Protein AF-A0A972EEX8-F1 (afdb_monomer_lite)

Foldseek 3Di:
DAPCLAVVVLVVVLVVQQVVCVVVVHDRCSVVSSVVSVVVLLVQLQAPQATQHDPPVDPDGHHDPHHDYPVDPVVVVVVVVVVVVVVVVVVVVD

pLDDT: mean 90.67, std 4.6, range [62.12, 95.88]

Sequence (94 aa):
RGFSHSIMFLMGCTFVVRKISLFYGDVDYSAIFAISMASHLLGDMFTKAGVGLFIPFSDKRIRLPYTIKTGGKIENFIFIGALFAIFNIFKKLI

Secondary structure (DSSP, 8-state):
--GGGSHHHHHHHHHHHHHHHHHHT----HHHHHHHHHHHHHHHHTBTT-B-TTTTT--PPB--SS-BPTTSHHHHHHHHHHHHHHHHHHHHH-

Structur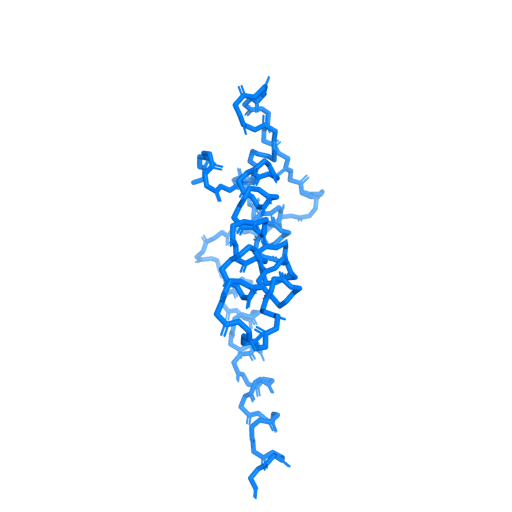e (mmCIF, N/CA/C/O backbone):
data_AF-A0A972EEX8-F1
#
_entry.id   AF-A0A972EEX8-F1
#
loop_
_atom_site.group_PDB
_atom_site.id
_atom_site.type_symbol
_atom_site.label_atom_id
_atom_site.label_alt_id
_atom_site.label_comp_id
_atom_site.label_asym_id
_atom_site.label_entity_id
_atom_site.label_seq_id
_atom_site.pdbx_PDB_ins_code
_atom_site.Cartn_x
_atom_site.Cartn_y
_atom_site.Cartn_z
_atom_site.occupancy
_atom_site.B_iso_or_equiv
_atom_site.auth_seq_id
_atom_site.auth_comp_id
_atom_site.auth_asym_id
_atom_site.auth_atom_id
_atom_site.pdbx_PDB_model_num
ATOM 1 N N . ARG A 1 1 ? -8.244 8.480 1.138 1.00 62.12 1 ARG A N 1
ATOM 2 C CA . ARG A 1 1 ? -8.865 7.275 0.530 1.00 62.12 1 ARG A CA 1
ATOM 3 C C . ARG A 1 1 ? -9.827 7.658 -0.599 1.00 62.12 1 ARG A C 1
ATOM 5 O O . ARG A 1 1 ? -11.033 7.472 -0.477 1.00 62.12 1 ARG A O 1
ATOM 12 N N . GLY A 1 2 ? -9.314 8.254 -1.669 1.00 79.19 2 GLY A N 1
ATOM 13 C CA . GLY A 1 2 ? -10.089 8.580 -2.874 1.00 79.19 2 GLY A CA 1
ATOM 14 C C . GLY A 1 2 ? -9.674 7.662 -4.020 1.00 79.19 2 GLY A C 1
ATOM 15 O O . GLY A 1 2 ? -9.302 6.517 -3.773 1.00 79.19 2 GLY A O 1
ATOM 16 N N . PHE A 1 3 ? -9.642 8.191 -5.240 1.00 80.06 3 PHE A N 1
ATOM 17 C CA . PHE A 1 3 ? -9.227 7.462 -6.442 1.00 80.06 3 PHE A CA 1
ATOM 18 C C . PHE A 1 3 ? -7.867 6.752 -6.311 1.00 80.06 3 PHE A C 1
ATOM 20 O O . PHE A 1 3 ? -7.745 5.606 -6.729 1.00 80.06 3 PHE A O 1
ATOM 27 N N . SER A 1 4 ? -6.879 7.361 -5.641 1.00 85.75 4 SER A N 1
ATOM 28 C CA . SER A 1 4 ? -5.541 6.771 -5.441 1.00 85.75 4 SER A CA 1
ATOM 29 C C . SER A 1 4 ? -5.511 5.474 -4.621 1.00 85.75 4 SER A C 1
ATOM 31 O O . SER A 1 4 ? -4.491 4.800 -4.570 1.00 85.75 4 SER A O 1
ATOM 33 N N . HIS A 1 5 ? -6.613 5.129 -3.954 1.00 84.69 5 HIS A N 1
ATOM 34 C CA . HIS A 1 5 ? -6.752 3.909 -3.154 1.00 84.69 5 HIS A CA 1
ATOM 35 C C . HIS A 1 5 ? -7.756 2.933 -3.794 1.00 84.69 5 HIS A C 1
ATOM 37 O O . HIS A 1 5 ? -8.401 2.150 -3.100 1.00 84.69 5 HIS A O 1
ATOM 43 N N . SER A 1 6 ? -7.930 3.018 -5.114 1.00 91.88 6 SER A N 1
ATOM 44 C CA . SER A 1 6 ? -8.784 2.128 -5.903 1.00 91.88 6 SER A CA 1
ATOM 45 C C . SER A 1 6 ? -7.961 1.056 -6.617 1.00 91.88 6 SER A C 1
ATOM 47 O O . SER A 1 6 ? -6.772 1.235 -6.893 1.00 91.88 6 SER A O 1
ATOM 49 N N . ILE A 1 7 ? -8.615 -0.048 -6.980 1.00 90.25 7 ILE A N 1
ATOM 50 C CA . ILE A 1 7 ? -7.996 -1.095 -7.803 1.00 90.25 7 ILE A CA 1
ATOM 51 C C . ILE A 1 7 ? -7.686 -0.545 -9.204 1.00 90.25 7 ILE A C 1
ATOM 53 O O . ILE A 1 7 ? -6.672 -0.899 -9.802 1.00 90.25 7 ILE A O 1
ATOM 57 N N . MET A 1 8 ? -8.514 0.370 -9.715 1.00 90.38 8 MET A N 1
ATOM 58 C CA . MET A 1 8 ? -8.272 1.026 -11.000 1.00 90.38 8 MET A CA 1
ATOM 59 C C . MET A 1 8 ? -6.951 1.806 -10.994 1.00 90.38 8 MET A C 1
ATOM 61 O O . MET A 1 8 ? -6.154 1.669 -11.920 1.00 90.38 8 MET A O 1
ATOM 65 N N . PHE A 1 9 ? -6.689 2.572 -9.933 1.00 92.00 9 PHE A N 1
ATOM 66 C CA . PHE A 1 9 ? -5.429 3.295 -9.777 1.00 92.00 9 PHE A CA 1
ATOM 67 C C . PHE A 1 9 ? -4.236 2.344 -9.635 1.00 92.00 9 PHE A C 1
ATOM 69 O O . PHE A 1 9 ? -3.226 2.538 -10.306 1.00 92.00 9 PHE A O 1
ATOM 76 N N . LEU A 1 10 ? -4.371 1.276 -8.839 1.00 93.31 10 LEU A N 1
ATOM 77 C CA . LEU A 1 10 ? -3.357 0.221 -8.721 1.00 93.31 10 LEU A CA 1
ATOM 78 C C . LEU A 1 10 ? -2.984 -0.360 -10.094 1.00 93.31 10 LEU A C 1
ATOM 80 O O . LEU A 1 10 ? -1.803 -0.403 -10.440 1.00 93.31 10 LEU A O 1
ATOM 84 N N . MET A 1 11 ? -3.977 -0.790 -10.878 1.00 93.88 11 MET A N 1
ATOM 85 C CA . MET A 1 11 ? -3.756 -1.369 -12.206 1.00 93.88 11 MET A CA 1
ATOM 86 C C . MET A 1 11 ? -3.125 -0.354 -13.165 1.00 93.88 11 MET A C 1
ATOM 88 O O . MET A 1 11 ? -2.150 -0.678 -13.842 1.00 93.88 11 MET A O 1
ATOM 92 N N . GLY A 1 12 ? -3.628 0.885 -13.177 1.00 94.12 12 GLY A N 1
ATOM 93 C CA . GLY A 1 12 ? -3.098 1.961 -14.014 1.00 94.12 12 GLY A CA 1
ATOM 94 C C . GLY A 1 12 ? -1.634 2.277 -13.707 1.00 94.12 12 GLY A C 1
ATOM 95 O O . GLY A 1 12 ? -0.798 2.262 -14.608 1.00 94.12 12 GLY A O 1
ATOM 96 N N . CYS A 1 13 ? -1.290 2.487 -12.435 1.00 94.50 13 CYS A N 1
ATOM 97 C CA . CYS A 1 13 ? 0.088 2.754 -12.030 1.00 94.50 13 CYS A CA 1
ATOM 98 C C . CYS A 1 13 ? 1.010 1.556 -12.283 1.00 94.50 13 CYS A C 1
ATOM 100 O O . CYS A 1 13 ? 2.116 1.747 -12.776 1.00 94.50 13 CYS A O 1
ATOM 102 N N . THR A 1 14 ? 0.551 0.327 -12.028 1.00 95.06 14 THR A N 1
ATOM 103 C CA . THR A 1 14 ? 1.332 -0.889 -12.321 1.00 95.06 14 THR A CA 1
ATOM 104 C C . THR A 1 14 ? 1.663 -0.985 -13.809 1.00 95.06 14 THR A C 1
ATOM 106 O O . THR A 1 14 ? 2.803 -1.271 -14.178 1.00 95.06 14 THR A O 1
ATOM 109 N N . PHE A 1 15 ? 0.688 -0.699 -14.676 1.00 95.62 15 PHE A N 1
ATOM 110 C CA . PHE A 1 15 ? 0.901 -0.676 -16.118 1.00 95.62 15 PHE A CA 1
ATOM 111 C C . PHE A 1 15 ? 1.908 0.403 -16.528 1.00 95.62 15 PHE A C 1
ATOM 113 O O . PHE A 1 15 ? 2.820 0.119 -17.301 1.00 95.62 15 PHE A O 1
ATOM 120 N N . VAL A 1 16 ? 1.793 1.617 -15.981 1.00 95.88 16 VAL A N 1
ATOM 121 C CA . VAL A 1 16 ? 2.745 2.708 -16.246 1.00 95.88 16 VAL A CA 1
ATOM 122 C C . VAL A 1 16 ? 4.161 2.320 -15.820 1.00 95.88 16 VAL A C 1
ATOM 124 O O . VAL A 1 16 ? 5.079 2.444 -16.626 1.00 95.88 16 VAL A O 1
ATOM 127 N N . VAL A 1 17 ? 4.337 1.778 -14.610 1.00 94.31 17 VAL A N 1
ATOM 128 C CA . VAL A 1 17 ? 5.644 1.308 -14.117 1.00 94.31 17 VAL A CA 1
ATOM 129 C C . VAL A 1 17 ? 6.225 0.254 -15.057 1.00 94.31 17 VAL A C 1
ATOM 131 O O . VAL A 1 17 ? 7.376 0.371 -15.463 1.00 94.31 17 VAL A O 1
ATOM 134 N N . ARG A 1 18 ? 5.417 -0.721 -15.492 1.00 94.69 18 ARG A N 1
ATOM 135 C CA . ARG A 1 18 ? 5.861 -1.744 -16.449 1.00 94.69 18 ARG A CA 1
ATOM 136 C C . ARG A 1 18 ? 6.314 -1.132 -17.775 1.00 94.69 18 ARG A C 1
ATOM 138 O O . ARG A 1 18 ? 7.332 -1.542 -18.323 1.00 94.69 18 ARG A O 1
ATOM 145 N N . LYS A 1 19 ? 5.565 -0.165 -18.314 1.00 95.25 19 LYS A N 1
ATOM 146 C CA . LYS A 1 19 ? 5.915 0.499 -19.580 1.00 95.25 19 LYS A CA 1
ATOM 147 C C . LYS A 1 19 ? 7.197 1.317 -19.454 1.00 95.25 19 LYS A C 1
ATOM 149 O O . LYS A 1 19 ? 7.982 1.301 -20.394 1.00 95.25 19 LYS A O 1
ATOM 154 N N . ILE A 1 20 ? 7.422 1.967 -18.313 1.00 94.06 20 ILE A N 1
ATOM 155 C CA . ILE A 1 20 ? 8.668 2.684 -18.018 1.00 94.06 20 ILE A CA 1
ATOM 156 C C . ILE A 1 20 ? 9.838 1.696 -17.946 1.00 94.06 20 ILE A C 1
ATOM 158 O O . ILE A 1 20 ? 10.794 1.867 -18.694 1.00 94.06 20 ILE A O 1
ATOM 162 N N . SER A 1 21 ? 9.741 0.625 -17.149 1.00 92.06 21 SER A N 1
ATOM 163 C CA . SER A 1 21 ? 10.797 -0.399 -17.063 1.00 92.06 21 SER A CA 1
ATOM 164 C C . SER A 1 21 ? 11.148 -0.983 -18.436 1.00 92.06 21 SER A C 1
ATOM 166 O O . SER A 1 21 ? 12.319 -1.075 -18.787 1.00 92.06 21 SER A O 1
ATOM 168 N N . LEU A 1 22 ? 10.140 -1.300 -19.260 1.00 92.62 22 LEU A N 1
ATOM 169 C CA . LEU A 1 22 ? 10.357 -1.796 -20.624 1.00 92.62 22 LEU A CA 1
ATOM 170 C C . LEU A 1 22 ? 10.996 -0.757 -21.555 1.0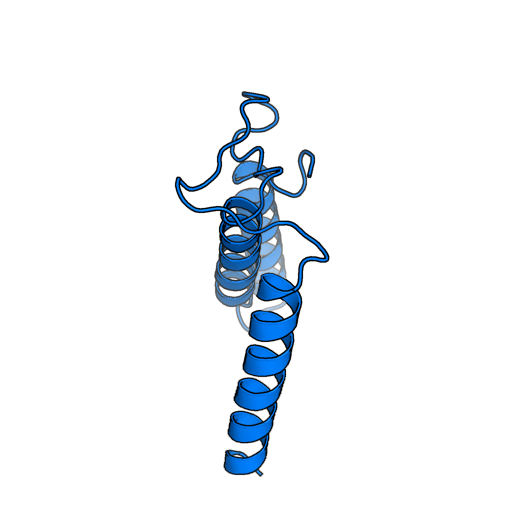0 92.62 22 LEU A C 1
ATOM 172 O O . LEU A 1 22 ? 11.774 -1.134 -22.424 1.00 92.62 22 LEU A O 1
ATOM 176 N N . PHE A 1 23 ? 10.656 0.526 -21.409 1.00 93.88 23 PHE A N 1
ATOM 177 C CA . PHE A 1 23 ? 11.198 1.596 -22.249 1.00 93.88 23 PHE A CA 1
ATOM 178 C C . PHE A 1 23 ? 12.686 1.842 -21.978 1.00 93.88 23 PHE A C 1
ATOM 180 O O . PHE A 1 23 ? 13.449 2.033 -22.920 1.00 93.88 23 PHE A O 1
ATOM 187 N N . TYR A 1 24 ? 13.097 1.807 -20.709 1.00 92.50 24 TYR A N 1
ATOM 188 C CA . TYR A 1 24 ? 14.495 2.004 -20.315 1.00 92.50 24 TYR A CA 1
ATOM 189 C C . TYR A 1 24 ? 15.334 0.716 -20.358 1.00 92.50 24 TYR A C 1
ATOM 191 O O . TYR A 1 24 ? 16.555 0.788 -20.285 1.00 92.50 24 TYR A O 1
ATOM 199 N N . GLY A 1 25 ? 14.705 -0.455 -20.517 1.00 90.56 25 GLY A N 1
ATOM 200 C CA . GLY A 1 25 ? 15.399 -1.748 -20.475 1.00 90.56 25 GLY A CA 1
ATOM 201 C C . GLY A 1 25 ? 15.884 -2.130 -19.072 1.00 90.56 25 GLY A C 1
ATOM 202 O O . GLY A 1 25 ? 16.752 -2.990 -18.935 1.00 90.56 25 GLY A O 1
ATOM 203 N N . ASP A 1 26 ? 15.327 -1.490 -18.046 1.00 88.31 26 ASP A N 1
ATOM 204 C CA . ASP A 1 26 ? 15.665 -1.709 -16.644 1.00 88.31 26 ASP A CA 1
ATOM 205 C C . ASP A 1 26 ? 14.924 -2.917 -16.056 1.00 88.31 26 ASP A C 1
ATOM 207 O O . ASP A 1 26 ? 14.009 -3.496 -16.652 1.00 88.31 26 ASP A O 1
ATOM 211 N N . VAL A 1 27 ? 15.298 -3.279 -14.826 1.00 91.25 27 VAL A N 1
ATOM 212 C CA . VAL A 1 27 ? 14.595 -4.292 -14.030 1.00 91.25 27 VAL A CA 1
ATOM 213 C C . VAL A 1 27 ? 13.102 -3.945 -13.925 1.00 91.25 27 VAL A C 1
ATOM 215 O O . VAL A 1 27 ? 12.710 -2.799 -13.682 1.00 91.25 27 VAL A O 1
ATOM 218 N N . ASP A 1 28 ? 12.243 -4.950 -14.105 1.00 92.31 28 ASP A N 1
ATOM 219 C CA . ASP A 1 28 ? 10.795 -4.775 -14.013 1.00 92.31 28 ASP A CA 1
ATOM 220 C C . ASP A 1 28 ? 10.339 -4.674 -12.549 1.00 92.31 28 ASP A C 1
ATOM 222 O O . ASP A 1 28 ? 10.179 -5.674 -11.845 1.00 92.31 28 ASP A O 1
ATOM 226 N N . TYR A 1 29 ? 10.085 -3.446 -12.098 1.00 92.00 29 TYR A N 1
ATOM 227 C CA . TYR A 1 29 ? 9.582 -3.162 -10.753 1.00 92.00 29 TYR A CA 1
ATOM 228 C C . TYR A 1 29 ? 8.054 -3.240 -10.642 1.00 92.00 29 TYR A C 1
ATOM 230 O O . TYR A 1 29 ? 7.512 -3.066 -9.548 1.00 92.00 29 TYR A O 1
ATOM 238 N N . SER A 1 30 ? 7.332 -3.508 -11.737 1.00 94.19 30 SER A N 1
ATOM 239 C CA . SER A 1 30 ? 5.864 -3.475 -11.741 1.00 94.19 30 SER A CA 1
ATOM 240 C C . SER A 1 30 ? 5.251 -4.498 -10.787 1.00 94.19 30 SER A C 1
ATOM 242 O O . SER A 1 30 ? 4.288 -4.180 -10.093 1.00 94.19 30 SER A O 1
ATOM 244 N N . ALA A 1 31 ? 5.845 -5.689 -10.668 1.00 93.50 31 ALA A N 1
ATOM 245 C CA . ALA A 1 31 ? 5.389 -6.715 -9.734 1.00 93.50 31 ALA A CA 1
ATOM 246 C C . ALA A 1 31 ? 5.570 -6.288 -8.268 1.00 93.50 31 ALA A C 1
ATOM 248 O O . ALA A 1 31 ? 4.644 -6.412 -7.466 1.00 93.50 31 ALA A O 1
ATOM 249 N N . ILE A 1 32 ? 6.736 -5.728 -7.927 1.00 94.19 32 ILE A N 1
ATOM 250 C CA . ILE A 1 32 ? 7.025 -5.229 -6.574 1.00 94.19 32 ILE A CA 1
ATOM 251 C C . ILE A 1 32 ? 6.066 -4.089 -6.225 1.00 94.19 32 ILE A C 1
ATOM 253 O O . ILE A 1 32 ? 5.485 -4.078 -5.137 1.00 94.19 32 ILE A O 1
ATOM 257 N N . PHE A 1 33 ? 5.848 -3.165 -7.162 1.00 94.31 33 PHE A N 1
ATOM 258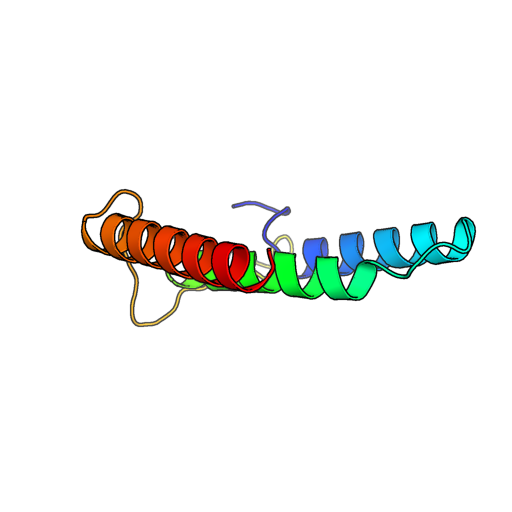 C CA . PHE A 1 33 ? 4.892 -2.077 -7.003 1.00 94.31 33 PHE A CA 1
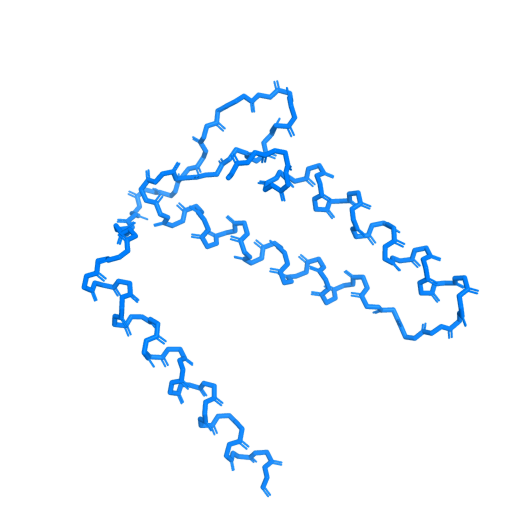ATOM 259 C C . PHE A 1 33 ? 3.468 -2.603 -6.785 1.00 94.31 33 PHE A C 1
ATOM 261 O O . PHE A 1 33 ? 2.802 -2.187 -5.836 1.00 94.31 33 PHE A O 1
ATOM 268 N N . ALA A 1 34 ? 3.018 -3.549 -7.614 1.00 94.88 34 ALA A N 1
ATOM 269 C CA . ALA A 1 34 ? 1.679 -4.119 -7.529 1.00 94.88 34 ALA A CA 1
ATOM 270 C C . ALA A 1 34 ? 1.434 -4.808 -6.183 1.00 94.88 34 ALA A C 1
ATOM 272 O O . ALA A 1 34 ? 0.409 -4.562 -5.553 1.00 94.88 34 ALA A O 1
ATOM 273 N N . ILE A 1 35 ? 2.384 -5.624 -5.713 1.00 95.31 35 ILE A N 1
ATOM 274 C CA . ILE A 1 35 ? 2.288 -6.320 -4.422 1.00 95.31 35 ILE A CA 1
ATOM 275 C C . ILE A 1 35 ? 2.272 -5.310 -3.272 1.00 95.31 35 ILE A C 1
ATOM 277 O O . ILE A 1 35 ? 1.421 -5.396 -2.385 1.00 95.31 35 ILE A O 1
ATOM 281 N N . SER A 1 36 ? 3.168 -4.322 -3.311 1.00 92.94 36 SER A N 1
ATOM 282 C CA . SER A 1 36 ? 3.260 -3.282 -2.282 1.00 92.94 36 SER A CA 1
ATOM 283 C C . SER A 1 36 ? 1.956 -2.490 -2.184 1.00 92.94 36 SER A C 1
ATOM 285 O O . SER A 1 36 ? 1.353 -2.405 -1.115 1.00 92.94 36 SER A O 1
ATOM 287 N N . MET A 1 37 ? 1.449 -1.988 -3.308 1.00 94.12 37 MET A N 1
ATOM 288 C CA . MET A 1 37 ? 0.202 -1.227 -3.335 1.00 94.12 37 MET A CA 1
ATOM 289 C C . MET A 1 37 ? -1.023 -2.092 -3.012 1.00 94.12 37 MET A C 1
ATOM 291 O O . MET A 1 37 ? -1.913 -1.636 -2.297 1.00 94.12 37 MET A O 1
ATOM 295 N N . ALA A 1 38 ? -1.077 -3.349 -3.461 1.00 94.12 38 ALA A N 1
ATOM 296 C CA . ALA A 1 38 ? -2.152 -4.266 -3.084 1.00 94.12 38 ALA A CA 1
ATOM 297 C C . ALA A 1 38 ? -2.166 -4.522 -1.569 1.00 94.12 38 ALA A C 1
ATOM 299 O O . ALA A 1 38 ? -3.229 -4.470 -0.951 1.00 94.12 38 ALA A O 1
ATOM 300 N N . SER A 1 39 ? -0.996 -4.726 -0.952 1.00 93.00 39 SER A N 1
ATOM 301 C CA . SER A 1 39 ? -0.889 -4.873 0.504 1.00 93.00 39 SER A CA 1
ATOM 302 C C . SER A 1 39 ? -1.337 -3.614 1.254 1.00 93.00 39 SER A C 1
ATOM 304 O O . SER A 1 39 ? -2.022 -3.729 2.269 1.00 93.00 39 SER A O 1
ATOM 306 N N . HIS A 1 40 ? -1.059 -2.420 0.716 1.00 91.25 40 HIS A N 1
ATOM 307 C CA . HIS A 1 40 ? -1.553 -1.152 1.264 1.00 91.25 40 HIS A CA 1
ATOM 308 C C . HIS A 1 40 ? -3.086 -1.064 1.215 1.00 91.25 40 HIS A C 1
ATOM 310 O O . HIS A 1 40 ? -3.723 -0.740 2.217 1.00 91.25 40 HIS A O 1
ATOM 316 N N . LEU A 1 41 ? -3.701 -1.427 0.081 1.00 92.62 41 LEU A N 1
ATOM 317 C CA . LEU A 1 41 ? -5.164 -1.480 -0.057 1.00 92.62 41 LEU A CA 1
ATOM 318 C C . LEU A 1 41 ? -5.791 -2.494 0.916 1.00 92.62 41 LEU A C 1
ATOM 320 O O . LEU A 1 41 ? -6.813 -2.195 1.537 1.00 92.62 41 LEU A O 1
ATOM 324 N N . LEU A 1 42 ? -5.171 -3.667 1.081 1.00 92.00 42 LEU A N 1
ATOM 325 C CA . LEU A 1 42 ? -5.597 -4.669 2.063 1.00 92.00 42 LEU A CA 1
ATOM 326 C C . LEU A 1 42 ? -5.479 -4.142 3.498 1.00 92.00 42 LEU A C 1
ATOM 328 O O . LEU A 1 42 ? -6.409 -4.310 4.286 1.00 92.00 42 LEU A O 1
ATOM 332 N N . GLY A 1 43 ? -4.384 -3.458 3.832 1.00 90.00 43 GLY A N 1
ATOM 333 C CA . GLY A 1 43 ? -4.196 -2.803 5.126 1.00 90.00 43 GLY A CA 1
ATOM 334 C C . GLY A 1 43 ? -5.316 -1.809 5.435 1.00 90.00 43 GLY A C 1
ATOM 335 O O . GLY A 1 43 ? -5.904 -1.838 6.517 1.00 90.00 43 GLY A O 1
ATOM 336 N N . ASP A 1 44 ? -5.710 -0.998 4.454 1.00 89.94 44 ASP A N 1
ATOM 337 C CA . ASP A 1 44 ? -6.825 -0.068 4.619 1.00 89.94 44 ASP A CA 1
ATOM 338 C C . ASP A 1 44 ? -8.169 -0.776 4.891 1.00 89.94 44 ASP A C 1
ATOM 340 O O . ASP A 1 44 ? -8.996 -0.241 5.644 1.00 89.94 44 ASP A O 1
ATOM 344 N N . MET A 1 45 ? -8.390 -1.984 4.353 1.00 92.31 45 MET A N 1
ATOM 345 C CA . MET A 1 45 ? -9.588 -2.794 4.633 1.00 92.31 45 MET A CA 1
ATOM 346 C C . MET A 1 45 ? -9.669 -3.265 6.092 1.00 92.31 45 MET A C 1
ATOM 348 O O . MET A 1 45 ? -10.778 -3.476 6.590 1.00 92.31 45 MET A O 1
ATOM 352 N N . PHE A 1 46 ? -8.534 -3.398 6.788 1.00 91.38 46 PHE A N 1
ATOM 353 C CA . PHE A 1 46 ? -8.488 -3.722 8.219 1.00 91.38 46 PHE A CA 1
ATOM 354 C C . PHE A 1 46 ? -8.825 -2.532 9.119 1.00 91.38 46 PHE A C 1
ATOM 356 O O . PHE A 1 46 ? -8.974 -2.699 10.327 1.00 91.38 46 PHE A O 1
ATOM 363 N N . THR A 1 47 ? -8.974 -1.322 8.585 1.00 90.81 47 THR A N 1
ATOM 364 C CA . THR A 1 47 ? -9.310 -0.148 9.401 1.00 90.81 47 THR A CA 1
ATOM 365 C C . THR A 1 47 ? -10.816 0.109 9.443 1.00 90.81 47 THR A C 1
ATOM 367 O O . THR A 1 47 ? -11.545 -0.186 8.495 1.00 90.81 47 THR A O 1
ATOM 370 N N . LYS A 1 48 ? -11.301 0.755 10.512 1.00 88.38 48 LYS A N 1
ATOM 371 C CA . LYS A 1 48 ? -12.733 1.100 10.654 1.00 88.38 48 LYS A CA 1
ATOM 372 C C . LYS A 1 48 ? -13.304 1.929 9.495 1.00 88.38 48 LYS A C 1
ATOM 374 O O . LYS A 1 48 ? -14.490 1.799 9.191 1.00 88.38 48 LYS A O 1
ATOM 379 N N . ALA A 1 49 ? -12.480 2.766 8.865 1.00 87.31 49 ALA A N 1
ATOM 380 C CA . ALA A 1 49 ? -12.901 3.623 7.760 1.00 87.31 49 ALA A CA 1
ATOM 381 C C . ALA A 1 49 ? -12.966 2.892 6.397 1.00 87.31 49 ALA A C 1
ATOM 383 O O . ALA A 1 49 ? -13.616 3.398 5.485 1.00 87.31 49 ALA A O 1
ATOM 384 N N . GLY A 1 50 ? -12.350 1.706 6.256 1.00 87.50 50 GLY A N 1
ATOM 385 C CA . GLY A 1 50 ? -12.355 0.904 5.021 1.00 87.50 50 GLY A CA 1
ATOM 386 C C . GLY A 1 50 ? -11.760 1.606 3.793 1.00 87.50 50 GLY A C 1
ATOM 387 O O . GLY A 1 50 ? -11.244 2.718 3.885 1.00 87.50 50 GLY A O 1
ATOM 388 N N . VAL A 1 51 ? -11.857 0.983 2.618 1.00 92.25 51 VAL A N 1
ATOM 389 C CA . VAL A 1 51 ? -11.313 1.504 1.349 1.00 92.25 51 VAL A CA 1
ATOM 390 C C . VAL A 1 51 ? -12.346 1.448 0.228 1.00 92.25 51 VAL A C 1
ATOM 392 O O . VAL A 1 51 ? -13.186 0.556 0.180 1.00 92.25 51 VAL A O 1
ATOM 395 N N . GLY A 1 52 ? -12.324 2.436 -0.667 1.00 91.94 52 GLY A N 1
ATOM 396 C CA . GLY A 1 52 ? -13.200 2.461 -1.841 1.00 91.94 52 GLY A CA 1
ATOM 397 C C . GLY A 1 52 ? -12.514 1.786 -3.023 1.00 91.94 52 GLY A C 1
ATOM 398 O O . GLY A 1 52 ? -11.913 2.474 -3.841 1.00 91.94 52 GLY A O 1
ATOM 399 N N . LEU A 1 53 ? -12.573 0.452 -3.095 1.00 90.06 53 LEU A N 1
ATOM 400 C CA . LEU A 1 53 ? -11.854 -0.322 -4.121 1.00 90.06 53 LEU A CA 1
ATOM 401 C C . LEU A 1 53 ? -12.310 0.001 -5.550 1.00 90.06 53 LEU A C 1
ATOM 403 O O . LEU A 1 53 ? -11.506 -0.068 -6.477 1.00 90.06 53 LEU A O 1
ATOM 407 N N . PHE A 1 54 ? -13.580 0.375 -5.709 1.00 90.56 54 PHE A N 1
ATOM 408 C CA . PHE A 1 54 ? -14.236 0.554 -7.003 1.00 90.56 54 PHE A CA 1
ATOM 409 C C . PHE A 1 54 ? -14.460 2.023 -7.394 1.00 90.56 54 PHE A C 1
ATOM 411 O O . PHE A 1 54 ? -15.228 2.286 -8.312 1.00 90.56 54 PHE A O 1
ATOM 418 N N . ILE A 1 55 ? -13.800 2.988 -6.746 1.00 88.88 55 ILE A N 1
ATOM 419 C CA . ILE A 1 55 ? -13.841 4.402 -7.169 1.00 88.88 55 ILE A CA 1
ATOM 420 C C . ILE A 1 55 ? -13.181 4.519 -8.560 1.00 88.88 55 ILE A C 1
ATOM 422 O O . ILE A 1 55 ? -12.086 3.975 -8.724 1.00 88.88 55 ILE A O 1
ATOM 426 N N . PRO A 1 56 ? -13.773 5.217 -9.554 1.00 84.06 56 PRO A N 1
ATOM 427 C CA . PRO A 1 56 ? -14.946 6.105 -9.487 1.00 84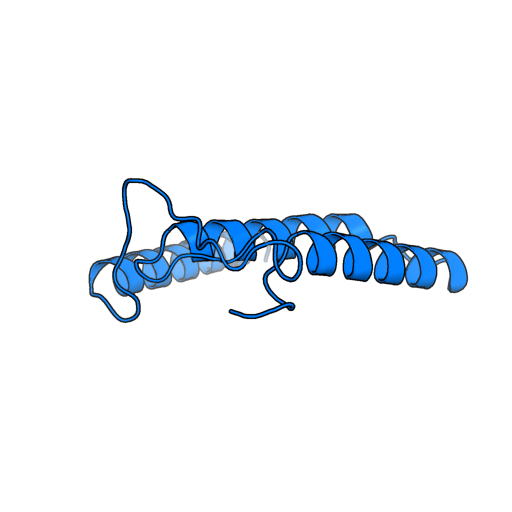.06 56 PRO A CA 1
ATOM 428 C C . PRO A 1 56 ? -16.297 5.444 -9.827 1.00 84.06 56 PRO A C 1
ATOM 430 O O . PRO A 1 56 ? -17.316 6.123 -9.837 1.00 84.06 56 PRO A O 1
ATOM 433 N N . PHE A 1 57 ? -16.332 4.143 -10.115 1.00 88.12 57 PHE A N 1
ATOM 434 C CA . PHE A 1 57 ? -17.562 3.425 -10.481 1.00 88.12 57 PHE A CA 1
ATOM 435 C C . PHE A 1 57 ? -18.516 3.215 -9.298 1.00 88.12 57 PHE A C 1
ATOM 437 O O . PHE A 1 57 ? -19.722 3.082 -9.481 1.00 88.12 57 PHE A O 1
ATOM 444 N N . SER A 1 58 ? -17.983 3.151 -8.076 1.00 86.94 58 SER A N 1
ATOM 445 C CA . SER A 1 58 ? -18.770 3.051 -6.852 1.00 86.94 58 SER A CA 1
ATOM 446 C C . SER A 1 58 ? -18.023 3.637 -5.659 1.00 86.94 58 SER A C 1
ATOM 448 O O . SER A 1 58 ? -16.865 3.300 -5.406 1.00 86.94 58 SER A O 1
ATOM 450 N N . ASP A 1 59 ? -18.732 4.432 -4.861 1.00 84.75 59 ASP A N 1
ATOM 451 C CA . ASP A 1 59 ? -18.232 4.989 -3.599 1.00 84.75 59 ASP A CA 1
ATOM 452 C C . ASP A 1 59 ? -18.366 4.027 -2.407 1.00 84.75 59 ASP A C 1
ATOM 454 O O . ASP A 1 59 ? -18.062 4.382 -1.261 1.00 84.75 59 ASP A O 1
ATOM 458 N N . LYS A 1 60 ? -18.803 2.782 -2.648 1.00 88.81 60 LYS A N 1
ATOM 459 C CA . LYS A 1 60 ? -18.956 1.780 -1.591 1.00 88.81 60 LYS A CA 1
ATOM 460 C C . LYS A 1 60 ? -17.606 1.487 -0.935 1.00 88.81 60 LYS A C 1
ATOM 462 O O . LYS A 1 60 ? -16.661 1.009 -1.564 1.00 88.81 60 LYS A O 1
ATOM 467 N N . ARG A 1 61 ? -17.543 1.724 0.375 1.00 90.06 61 ARG A N 1
ATOM 468 C CA . ARG A 1 61 ? -16.385 1.389 1.208 1.00 90.06 61 ARG A CA 1
ATOM 469 C C . ARG A 1 61 ? -16.434 -0.079 1.602 1.00 90.06 61 ARG A C 1
ATOM 471 O O . ARG A 1 61 ? -17.406 -0.541 2.196 1.00 90.06 61 ARG A O 1
ATOM 478 N N . ILE A 1 62 ? -15.367 -0.798 1.286 1.00 90.94 62 ILE A N 1
ATOM 479 C CA . ILE A 1 62 ? -15.170 -2.198 1.638 1.00 90.94 62 ILE A CA 1
ATOM 480 C C . ILE A 1 62 ? -14.237 -2.255 2.844 1.00 90.94 62 ILE A C 1
ATOM 482 O O . ILE A 1 62 ? -13.215 -1.569 2.905 1.00 90.94 62 ILE A O 1
ATOM 486 N N . ARG A 1 63 ? -14.629 -3.060 3.827 1.00 92.31 63 ARG A N 1
ATOM 487 C CA . ARG A 1 63 ? -13.888 -3.314 5.062 1.00 92.31 63 ARG A CA 1
ATOM 488 C C . ARG A 1 63 ? -14.046 -4.777 5.446 1.00 92.31 63 ARG A C 1
ATOM 490 O O . ARG A 1 63 ? -15.042 -5.401 5.080 1.00 92.31 63 ARG A O 1
ATOM 497 N N . LEU A 1 64 ? -13.079 -5.300 6.184 1.00 90.12 64 LEU A N 1
ATOM 498 C CA . LEU A 1 64 ? -13.140 -6.652 6.730 1.00 90.12 64 LEU A CA 1
ATOM 499 C C . LEU A 1 64 ? -14.099 -6.724 7.934 1.00 90.12 64 LEU A C 1
ATOM 501 O O . LEU A 1 64 ? -14.415 -5.688 8.524 1.00 90.12 64 LEU A O 1
ATOM 505 N N . PRO A 1 65 ? -14.595 -7.923 8.304 1.00 86.62 65 PRO A N 1
ATOM 506 C CA . PRO A 1 65 ? -15.489 -8.084 9.455 1.00 86.62 65 PRO A CA 1
ATOM 507 C C . PRO A 1 65 ? -14.823 -7.656 10.771 1.00 86.62 65 PRO A C 1
ATOM 509 O O . PRO A 1 65 ? -15.471 -7.066 11.633 1.00 86.62 65 PRO A O 1
ATOM 512 N N . TYR A 1 66 ? -13.514 -7.882 10.894 1.00 87.56 66 TYR A N 1
ATOM 513 C CA . TYR A 1 66 ? -12.706 -7.428 12.019 1.00 87.56 66 TYR A CA 1
ATOM 514 C C . TYR A 1 66 ? -11.902 -6.199 11.608 1.00 87.56 66 TYR A C 1
ATOM 516 O O . TYR A 1 66 ? -11.106 -6.257 10.672 1.00 87.56 66 TYR A O 1
ATOM 524 N N . THR A 1 67 ? -12.119 -5.084 12.309 1.00 90.00 67 THR A N 1
ATOM 525 C CA . THR A 1 67 ? -11.437 -3.817 12.019 1.00 90.00 67 THR A CA 1
ATOM 526 C C . THR A 1 67 ? -10.767 -3.222 13.247 1.00 90.00 67 THR A C 1
ATOM 528 O O . THR A 1 67 ? -11.263 -3.307 14.371 1.00 90.00 67 THR A O 1
ATOM 531 N N . ILE A 1 68 ? -9.640 -2.562 13.008 1.00 89.50 68 ILE A N 1
ATOM 532 C CA . ILE A 1 68 ? -8.818 -1.885 14.001 1.00 89.50 68 ILE A CA 1
ATOM 533 C C . ILE A 1 68 ? -9.072 -0.376 13.889 1.00 89.50 68 ILE A C 1
ATOM 535 O O . ILE A 1 68 ? -9.298 0.176 12.805 1.00 89.50 68 ILE A O 1
ATOM 539 N N . LYS A 1 69 ? -9.102 0.310 15.035 1.00 89.88 69 LYS A N 1
ATOM 540 C CA . LYS A 1 69 ? -9.188 1.774 15.072 1.00 89.88 69 LYS A CA 1
ATOM 541 C C . LYS A 1 69 ? -7.808 2.354 14.764 1.00 89.88 69 LYS A C 1
ATOM 543 O O . LYS A 1 69 ? -6.870 2.051 15.496 1.00 89.88 69 LYS A O 1
ATOM 548 N N . THR A 1 70 ? -7.737 3.217 13.754 1.00 86.12 70 THR A N 1
ATOM 549 C CA . THR A 1 70 ? -6.523 3.973 13.435 1.00 86.12 70 THR A CA 1
ATOM 550 C C . THR A 1 70 ? -6.120 4.886 14.608 1.00 86.12 70 THR A C 1
ATOM 552 O O . THR A 1 70 ? -6.991 5.498 15.233 1.00 86.12 70 THR A O 1
ATOM 555 N N . GLY A 1 71 ? -4.834 4.949 14.945 1.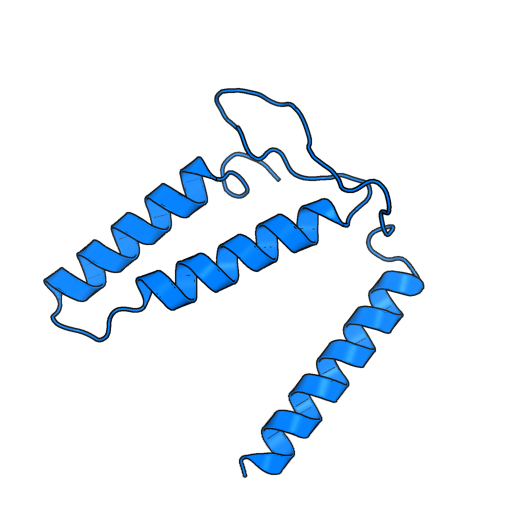00 84.75 71 GLY A N 1
ATOM 556 C CA . GLY A 1 71 ? -4.265 5.562 16.149 1.00 84.75 71 GLY A CA 1
ATOM 557 C C . GLY A 1 71 ? -4.569 4.809 17.452 1.00 84.75 71 GLY A C 1
ATOM 558 O O . GLY A 1 71 ? -4.422 5.363 18.540 1.00 84.75 71 GLY A O 1
ATOM 559 N N . GLY A 1 72 ? -5.082 3.578 17.374 1.00 89.00 72 GLY A N 1
ATOM 560 C CA . GLY A 1 72 ? -5.474 2.785 18.539 1.00 89.00 72 GLY A CA 1
ATOM 561 C C . GLY A 1 72 ? -4.317 1.998 19.162 1.00 89.00 72 GLY A C 1
ATOM 562 O O . GLY A 1 72 ? -3.308 1.723 18.522 1.00 89.00 72 GLY A O 1
ATOM 563 N N . LYS A 1 73 ? -4.506 1.532 20.407 1.00 90.50 73 LYS A N 1
ATOM 564 C CA . LYS A 1 73 ? -3.515 0.694 21.114 1.00 90.50 73 LYS A CA 1
ATOM 565 C C . LYS A 1 73 ? -3.126 -0.567 20.327 1.00 90.50 73 LYS A C 1
ATOM 567 O O . LYS A 1 73 ? -1.956 -0.925 20.298 1.00 90.50 73 LYS A O 1
ATOM 572 N N . ILE A 1 74 ? -4.104 -1.214 19.686 1.00 89.25 74 ILE A N 1
ATOM 573 C CA . ILE A 1 74 ? -3.895 -2.446 18.907 1.00 89.25 74 ILE A CA 1
ATOM 574 C C . ILE A 1 74 ? -3.031 -2.173 17.670 1.00 89.25 74 ILE A C 1
ATOM 576 O O . ILE A 1 74 ? -2.097 -2.921 17.410 1.00 89.25 74 ILE A O 1
ATOM 580 N N . GLU A 1 75 ? -3.306 -1.097 16.930 1.00 89.06 75 GLU A N 1
ATOM 581 C CA . GLU A 1 75 ? -2.498 -0.731 15.761 1.00 89.06 75 GLU A CA 1
ATOM 582 C C . GLU A 1 75 ? -1.066 -0.390 16.167 1.00 89.06 75 GLU A C 1
ATOM 584 O O . GLU A 1 75 ? -0.136 -0.910 15.563 1.00 89.06 75 GLU A O 1
ATOM 589 N N . ASN A 1 76 ? -0.880 0.402 17.228 1.00 91.25 76 ASN A N 1
ATOM 590 C CA . ASN A 1 76 ? 0.457 0.742 17.718 1.00 91.25 76 ASN A CA 1
ATOM 591 C C . ASN A 1 76 ? 1.248 -0.505 18.126 1.00 91.25 76 ASN A C 1
ATOM 593 O O . ASN A 1 76 ? 2.440 -0.595 17.849 1.00 91.25 76 ASN A O 1
ATOM 597 N N . PHE A 1 77 ? 0.589 -1.483 18.751 1.00 93.88 77 PHE A N 1
ATOM 598 C CA . PHE A 1 77 ? 1.225 -2.748 19.101 1.00 93.88 77 PHE A CA 1
ATOM 599 C C . PHE A 1 77 ? 1.665 -3.532 17.856 1.00 93.88 77 PHE A C 1
ATOM 601 O O . PHE A 1 77 ? 2.808 -3.981 17.786 1.00 93.88 77 PHE A O 1
ATOM 608 N N . ILE A 1 78 ? 0.792 -3.645 16.847 1.00 91.00 78 ILE A N 1
ATOM 609 C CA . ILE A 1 78 ? 1.117 -4.294 15.567 1.00 91.00 78 ILE A CA 1
ATOM 610 C C . ILE A 1 78 ? 2.258 -3.554 14.857 1.00 91.00 78 ILE A C 1
ATOM 612 O O . ILE A 1 78 ? 3.181 -4.193 14.358 1.00 91.00 78 ILE A O 1
ATOM 616 N N . PHE A 1 79 ? 2.229 -2.221 14.847 1.00 91.38 79 PHE A N 1
ATOM 617 C CA . PHE A 1 79 ? 3.247 -1.381 14.222 1.00 91.38 79 PHE A CA 1
ATOM 618 C C . PHE A 1 79 ? 4.625 -1.581 14.861 1.00 91.38 79 PHE A C 1
ATOM 620 O O . PHE A 1 79 ? 5.601 -1.839 14.159 1.00 91.38 79 PHE A O 1
ATOM 627 N N . ILE A 1 80 ? 4.702 -1.545 16.194 1.00 94.38 80 ILE A N 1
ATOM 628 C CA . ILE A 1 80 ? 5.945 -1.815 16.927 1.00 94.38 80 ILE A CA 1
ATOM 629 C C . ILE A 1 80 ? 6.438 -3.239 16.632 1.00 94.38 80 ILE A C 1
ATOM 631 O O . ILE A 1 80 ? 7.616 -3.429 16.335 1.00 94.38 80 ILE A O 1
ATOM 635 N N . GLY A 1 81 ? 5.544 -4.233 16.647 1.00 94.06 81 GLY A N 1
ATOM 636 C CA . GLY A 1 81 ? 5.884 -5.614 16.298 1.00 94.06 81 GLY A CA 1
ATOM 637 C C . GLY A 1 81 ? 6.460 -5.752 14.883 1.00 94.06 81 GLY A C 1
ATOM 638 O O . GLY A 1 81 ? 7.470 -6.430 14.695 1.00 94.06 81 GLY A O 1
ATOM 639 N N . ALA A 1 82 ? 5.876 -5.061 13.901 1.00 91.31 82 ALA A N 1
ATOM 640 C CA . ALA A 1 82 ? 6.372 -5.037 12.526 1.00 91.31 82 ALA A CA 1
ATOM 641 C C . ALA A 1 82 ? 7.767 -4.399 12.427 1.00 91.31 82 ALA A C 1
ATOM 643 O O . ALA A 1 82 ? 8.642 -4.954 11.764 1.00 91.31 82 ALA A O 1
ATOM 644 N N . LEU A 1 83 ? 8.014 -3.289 13.135 1.00 94.38 83 LEU A N 1
ATOM 645 C CA . LEU A 1 83 ? 9.340 -2.664 13.196 1.00 94.38 83 LEU A CA 1
ATOM 646 C C . LEU A 1 83 ? 10.392 -3.607 13.790 1.00 94.38 83 LEU A C 1
ATOM 648 O O . LEU A 1 83 ? 11.479 -3.740 13.228 1.00 94.38 83 LEU A O 1
ATOM 652 N N . PHE A 1 84 ? 10.069 -4.306 14.882 1.00 95.38 84 PHE A N 1
ATOM 653 C CA . PHE A 1 84 ? 10.972 -5.303 15.462 1.00 95.38 84 PHE A CA 1
ATOM 654 C C . PHE A 1 84 ? 11.241 -6.467 14.505 1.00 95.38 84 PHE A C 1
ATOM 656 O O . PHE A 1 84 ? 12.381 -6.921 14.405 1.00 95.38 84 PHE A O 1
ATOM 663 N N . ALA A 1 85 ? 10.225 -6.957 13.792 1.00 93.50 85 ALA A N 1
ATOM 664 C CA . ALA A 1 85 ? 10.400 -8.020 12.806 1.00 93.50 85 ALA A CA 1
ATOM 665 C C . ALA A 1 85 ? 11.345 -7.582 11.677 1.00 93.50 85 ALA A C 1
ATOM 667 O O . ALA A 1 85 ? 12.303 -8.290 11.368 1.00 93.50 85 ALA A O 1
ATOM 668 N N . ILE A 1 86 ? 11.129 -6.382 11.131 1.00 92.19 86 ILE A N 1
ATOM 669 C CA . ILE A 1 86 ? 11.986 -5.786 10.102 1.00 92.19 86 ILE A CA 1
ATOM 670 C C . ILE A 1 86 ? 13.421 -5.646 10.619 1.00 92.19 86 ILE A C 1
ATOM 672 O O . ILE A 1 86 ? 14.351 -6.118 9.970 1.00 92.19 86 ILE A O 1
ATOM 676 N N . PHE A 1 87 ? 13.611 -5.081 11.814 1.00 94.50 87 PHE A N 1
ATOM 677 C CA . PHE A 1 87 ? 14.934 -4.927 12.423 1.00 94.50 87 PHE A CA 1
ATOM 678 C C . PHE A 1 87 ? 15.677 -6.265 12.568 1.00 94.50 87 PHE A C 1
ATOM 680 O O . PHE A 1 87 ? 16.861 -6.358 12.250 1.00 94.50 87 PHE A O 1
ATOM 687 N N . ASN A 1 88 ? 14.984 -7.324 12.995 1.00 93.94 88 ASN A N 1
ATOM 688 C CA . ASN A 1 88 ? 15.579 -8.656 13.114 1.00 93.94 88 ASN A CA 1
ATOM 689 C C . ASN A 1 88 ? 15.956 -9.267 11.758 1.00 93.94 88 ASN A C 1
ATOM 691 O O . ASN A 1 88 ? 16.972 -9.955 11.672 1.00 93.94 88 ASN A O 1
ATOM 695 N N . ILE A 1 89 ? 15.162 -9.027 10.710 1.00 93.62 89 ILE A N 1
ATOM 696 C CA . ILE A 1 89 ? 15.495 -9.460 9.347 1.00 93.62 89 ILE A CA 1
ATOM 697 C C . ILE A 1 89 ? 16.757 -8.738 8.871 1.00 93.62 89 ILE A C 1
ATOM 699 O O . ILE A 1 89 ? 17.693 -9.401 8.435 1.00 93.62 89 ILE A O 1
ATOM 703 N N . PHE A 1 90 ? 16.823 -7.412 9.027 1.00 92.69 90 PHE A N 1
ATOM 704 C CA . PHE A 1 90 ? 18.007 -6.626 8.665 1.00 92.69 90 PHE A CA 1
ATOM 705 C C . PHE A 1 90 ? 19.260 -7.085 9.411 1.00 92.69 90 PHE A C 1
ATOM 707 O O . PHE A 1 90 ? 20.301 -7.269 8.792 1.00 92.69 90 PHE A O 1
ATOM 714 N N . LYS A 1 91 ? 19.154 -7.343 10.720 1.00 92.56 91 LYS A N 1
ATOM 715 C CA . LYS A 1 91 ? 20.277 -7.840 11.525 1.00 92.56 91 LYS A CA 1
ATOM 716 C C . LYS A 1 91 ? 20.814 -9.193 11.042 1.00 92.56 91 LYS A C 1
ATOM 718 O O . LYS A 1 91 ? 21.989 -9.454 11.220 1.00 92.56 91 LYS A O 1
ATOM 723 N N . LYS A 1 92 ? 19.972 -10.070 10.486 1.00 90.25 92 LYS A N 1
ATOM 724 C CA . LYS A 1 92 ? 20.414 -11.370 9.944 1.00 90.25 92 LYS A CA 1
ATOM 725 C C . LYS A 1 92 ? 21.088 -11.260 8.574 1.00 90.25 92 LYS A C 1
ATOM 727 O O . LYS A 1 92 ? 21.679 -12.236 8.127 1.00 90.25 92 LYS A O 1
ATOM 732 N N . LEU A 1 93 ? 20.901 -10.134 7.891 1.00 85.06 93 LEU A N 1
ATOM 733 C CA . LEU A 1 93 ? 21.336 -9.915 6.514 1.00 85.06 93 LEU A CA 1
ATOM 734 C C . LEU A 1 93 ? 22.708 -9.222 6.435 1.00 85.06 93 LEU A C 1
ATOM 736 O O . LEU A 1 93 ? 23.345 -9.283 5.387 1.00 85.06 93 LEU A O 1
ATOM 740 N N . ILE A 1 94 ? 23.128 -8.576 7.530 1.00 78.75 94 ILE A N 1
ATOM 741 C CA . ILE A 1 94 ? 24.447 -7.961 7.759 1.00 78.75 94 ILE A CA 1
ATOM 742 C C . ILE A 1 94 ? 25.302 -8.936 8.567 1.00 78.75 94 ILE A C 1
ATOM 744 O O . ILE A 1 94 ? 26.487 -9.102 8.211 1.00 78.75 94 ILE A O 1
#

Radius of gyration: 16.44 Å; chains: 1; bounding box: 43×20×43 Å